Protein AF-A0A382AYY9-F1 (afdb_monomer_lite)

Organism: NCBI:txid408172

Radius of gyration: 15.06 Å; chains: 1; bounding box: 28×35×46 Å

Secondary structure (DSSP, 8-state):
--HHHHHHHHHHHHHH-SEEEEEEETTEEEEEESSHHHHHHHHHHHHHHHHHHH--SS-EEEEEEEEEEETTEEEEEEEEEETTS--SSSS----HHHHHHHHHHHHHHHT-

Structure (mmCIF, N/CA/C/O backbone):
data_AF-A0A382AYY9-F1
#
_entry.id   AF-A0A382AYY9-F1
#
loop_
_atom_site.group_PDB
_atom_site.id
_atom_site.type_symbol
_atom_site.label_atom_id
_atom_site.label_alt_id
_atom_site.label_comp_id
_atom_site.label_asym_id
_atom_site.label_entity_id
_atom_site.label_seq_id
_atom_site.pdbx_PDB_ins_code
_atom_site.Cartn_x
_atom_site.Cartn_y
_atom_site.Cartn_z
_atom_site.occupancy
_atom_site.B_iso_or_equiv
_atom_site.auth_seq_id
_atom_site.auth_comp_id
_atom_site.auth_asym_id
_atom_site.auth_atom_id
_atom_site.pdbx_PDB_model_num
ATOM 1 N N . MET A 1 1 ? 10.213 -9.980 -5.357 1.00 68.06 1 MET A N 1
ATOM 2 C CA . MET A 1 1 ? 10.413 -8.558 -5.716 1.00 68.06 1 MET A CA 1
ATOM 3 C C . MET A 1 1 ? 11.860 -8.160 -5.412 1.00 68.06 1 MET A C 1
ATOM 5 O O . MET A 1 1 ? 12.501 -8.834 -4.614 1.00 68.06 1 MET A O 1
ATOM 9 N N . GLN A 1 2 ? 12.434 -7.147 -6.075 1.00 77.69 2 GLN A N 1
ATOM 10 C CA . GLN A 1 2 ? 13.775 -6.659 -5.709 1.00 77.69 2 GLN A CA 1
ATOM 11 C C . GLN A 1 2 ? 13.696 -5.816 -4.425 1.00 77.69 2 GLN A C 1
ATOM 13 O O . GLN A 1 2 ? 12.820 -4.964 -4.317 1.00 77.69 2 GLN A O 1
ATOM 18 N N . LYS A 1 3 ? 14.653 -5.977 -3.497 1.00 80.00 3 LYS A N 1
ATOM 19 C CA . LYS A 1 3 ? 14.679 -5.257 -2.202 1.00 80.00 3 LYS A CA 1
ATOM 20 C C . LYS A 1 3 ? 14.599 -3.728 -2.319 1.00 80.00 3 LYS A C 1
ATOM 22 O O . LYS A 1 3 ? 14.123 -3.063 -1.405 1.00 80.00 3 LYS A O 1
ATOM 27 N N . GLN A 1 4 ? 15.094 -3.158 -3.419 1.00 84.12 4 GLN A N 1
ATOM 28 C CA . GLN A 1 4 ? 15.016 -1.715 -3.653 1.00 84.12 4 GLN A CA 1
ATOM 29 C C . GLN A 1 4 ? 13.579 -1.264 -3.956 1.00 84.12 4 GLN A C 1
ATOM 31 O O . GLN A 1 4 ? 13.144 -0.256 -3.414 1.00 84.12 4 GLN A O 1
ATOM 36 N N . ILE A 1 5 ? 12.826 -2.050 -4.730 1.00 85.12 5 ILE A N 1
ATOM 37 C CA . ILE A 1 5 ? 11.426 -1.764 -5.072 1.00 85.12 5 ILE A CA 1
ATOM 38 C C . ILE A 1 5 ? 10.556 -1.796 -3.810 1.00 85.12 5 ILE A C 1
ATOM 40 O O . ILE A 1 5 ? 9.768 -0.888 -3.580 1.00 85.12 5 ILE A O 1
ATOM 44 N N . GLU A 1 6 ? 10.755 -2.787 -2.934 1.00 87.75 6 GLU A N 1
ATOM 45 C CA . GLU A 1 6 ? 10.050 -2.872 -1.643 1.00 87.75 6 GLU A CA 1
ATOM 46 C C . GLU A 1 6 ? 10.300 -1.629 -0.777 1.00 87.75 6 GLU A C 1
ATOM 48 O O . GLU A 1 6 ? 9.379 -1.068 -0.180 1.00 87.75 6 GLU A O 1
ATOM 53 N N . LYS A 1 7 ? 11.551 -1.158 -0.741 1.00 89.31 7 LYS A N 1
ATOM 54 C CA . LYS A 1 7 ? 11.930 0.050 -0.006 1.00 89.31 7 LYS A CA 1
ATOM 55 C C . LYS A 1 7 ? 11.276 1.302 -0.590 1.00 89.31 7 LYS A C 1
ATOM 57 O O . LYS A 1 7 ? 10.793 2.138 0.171 1.00 89.31 7 LYS A O 1
ATOM 62 N N . ASP A 1 8 ? 11.247 1.429 -1.909 1.00 90.44 8 ASP A N 1
ATOM 63 C CA . ASP A 1 8 ? 10.643 2.573 -2.591 1.00 90.44 8 ASP A CA 1
ATOM 64 C C . ASP A 1 8 ? 9.118 2.591 -2.394 1.00 90.44 8 ASP A C 1
ATOM 66 O O . ASP A 1 8 ? 8.559 3.641 -2.073 1.00 90.44 8 ASP A O 1
ATOM 70 N N . ILE A 1 9 ? 8.458 1.425 -2.462 1.00 90.88 9 ILE A N 1
ATOM 71 C CA . ILE A 1 9 ? 7.037 1.265 -2.120 1.00 90.88 9 ILE A CA 1
ATOM 72 C C . ILE A 1 9 ? 6.787 1.706 -0.680 1.00 90.88 9 ILE A C 1
ATOM 74 O O . ILE A 1 9 ? 5.853 2.467 -0.434 1.00 90.88 9 ILE A O 1
ATOM 78 N N . LEU A 1 10 ? 7.609 1.281 0.285 1.00 92.31 10 LEU A N 1
ATOM 79 C CA . LEU A 1 10 ? 7.454 1.703 1.681 1.00 92.31 10 LEU A CA 1
ATOM 80 C C . LEU A 1 10 ? 7.614 3.218 1.844 1.00 92.31 10 LEU A C 1
ATOM 82 O O . LEU A 1 10 ? 6.816 3.836 2.550 1.00 92.31 10 LEU A O 1
ATOM 86 N N . ILE A 1 11 ? 8.610 3.829 1.199 1.00 92.75 11 ILE A N 1
ATOM 87 C CA . ILE A 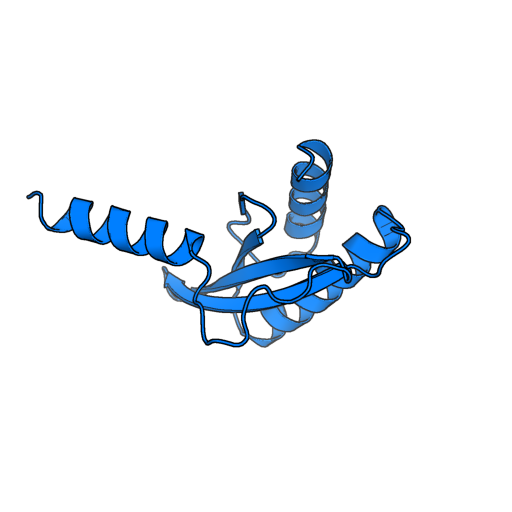1 11 ? 8.828 5.284 1.245 1.00 92.75 11 ILE A CA 1
ATOM 88 C C . ILE A 1 11 ? 7.619 6.021 0.662 1.00 92.75 11 ILE A C 1
ATOM 90 O O . ILE A 1 11 ? 7.070 6.910 1.317 1.00 92.75 11 ILE A O 1
ATOM 94 N N . PHE A 1 12 ? 7.169 5.615 -0.527 1.00 93.50 12 PHE A N 1
ATOM 95 C CA . PHE A 1 12 ? 5.972 6.150 -1.166 1.00 93.50 12 PHE A CA 1
ATOM 96 C C . PHE A 1 12 ? 4.765 6.035 -0.231 1.00 93.50 12 PHE A C 1
ATOM 98 O O . PHE A 1 12 ? 4.114 7.033 0.076 1.00 93.50 12 PHE A O 1
ATOM 105 N N . SER A 1 13 ? 4.522 4.841 0.303 1.00 93.00 13 SER A N 1
ATOM 106 C CA . SER A 1 13 ? 3.352 4.543 1.126 1.00 93.00 13 SER A CA 1
ATOM 107 C C . SER A 1 13 ? 3.298 5.388 2.391 1.00 93.00 13 SER A C 1
ATOM 109 O O . SER A 1 13 ? 2.273 6.010 2.675 1.00 93.00 13 SER A O 1
ATOM 111 N N . ASN A 1 14 ? 4.428 5.510 3.092 1.00 91.62 14 ASN A N 1
ATOM 112 C CA . ASN A 1 14 ? 4.542 6.363 4.273 1.00 91.62 14 ASN A CA 1
ATOM 113 C C . ASN A 1 14 ? 4.367 7.857 3.948 1.00 91.62 14 ASN A C 1
ATOM 115 O O . ASN A 1 14 ? 3.883 8.605 4.794 1.00 91.62 14 ASN A O 1
ATOM 119 N N . SER A 1 15 ? 4.707 8.299 2.731 1.00 91.75 15 SER A N 1
ATOM 120 C CA . SER A 1 15 ? 4.529 9.697 2.310 1.00 91.75 15 SER A CA 1
ATOM 121 C C . SER A 1 15 ? 3.082 10.068 1.969 1.00 91.75 15 SER A C 1
ATOM 123 O O . SER A 1 15 ? 2.738 11.248 1.990 1.00 91.75 15 SER A O 1
ATOM 125 N N . THR A 1 16 ? 2.217 9.083 1.697 1.00 89.62 16 THR A N 1
ATOM 126 C CA . THR A 1 16 ? 0.812 9.340 1.340 1.00 89.62 16 THR A CA 1
ATOM 127 C C . THR A 1 16 ? -0.013 9.910 2.497 1.00 89.62 16 THR A C 1
ATOM 129 O O . THR A 1 16 ? -0.937 10.683 2.266 1.00 89.62 16 THR A O 1
ATOM 132 N N . GLY A 1 17 ? 0.289 9.527 3.742 1.00 88.06 17 GLY A N 1
ATOM 133 C CA . GLY A 1 17 ? -0.448 9.956 4.937 1.00 88.06 17 GLY A CA 1
ATOM 134 C C . GLY A 1 17 ? -1.855 9.356 5.114 1.00 88.06 17 GLY A C 1
ATOM 135 O O . GLY A 1 17 ? -2.522 9.683 6.097 1.00 88.06 17 GLY A O 1
ATOM 136 N N . TYR A 1 18 ? -2.310 8.477 4.212 1.00 86.69 18 TYR A N 1
ATOM 137 C CA . TYR A 1 18 ? -3.662 7.891 4.251 1.00 86.69 18 TYR A CA 1
ATOM 138 C C . TYR A 1 18 ? -3.751 6.574 5.040 1.00 86.69 18 TYR A C 1
ATOM 140 O O . TYR A 1 18 ? -4.817 6.247 5.566 1.00 86.69 18 TYR A O 1
ATOM 148 N N . GLY A 1 19 ? -2.642 5.837 5.159 1.00 88.12 19 GLY A N 1
ATOM 149 C CA . GLY A 1 19 ? -2.557 4.584 5.914 1.00 88.12 19 GLY A CA 1
ATOM 150 C C . GLY A 1 19 ? -1.534 4.636 7.050 1.00 88.12 19 GLY A C 1
ATOM 151 O O . GLY A 1 19 ? -0.734 5.568 7.150 1.00 88.12 19 GLY A O 1
ATOM 152 N N . THR A 1 20 ? -1.560 3.633 7.924 1.00 90.81 20 THR A N 1
ATOM 153 C CA . THR A 1 20 ? -0.529 3.407 8.950 1.00 90.81 20 THR A CA 1
ATOM 154 C C . THR A 1 20 ? -0.064 1.958 8.939 1.00 90.81 20 THR A C 1
ATOM 156 O O . THR A 1 20 ? -0.747 1.095 8.393 1.00 90.81 20 THR A O 1
ATOM 159 N N . ASP A 1 21 ? 1.066 1.690 9.597 1.00 89.94 21 ASP A N 1
ATOM 160 C CA . ASP A 1 21 ? 1.585 0.331 9.806 1.00 89.94 21 ASP A CA 1
ATOM 161 C C . ASP A 1 21 ? 1.912 -0.396 8.489 1.00 89.94 21 ASP A C 1
ATOM 163 O O . ASP A 1 21 ? 1.659 -1.588 8.348 1.00 89.94 21 ASP A O 1
ATOM 167 N N . PHE A 1 22 ? 2.462 0.344 7.518 1.00 92.12 22 PHE A N 1
ATOM 168 C CA . PHE A 1 22 ? 2.842 -0.202 6.219 1.00 92.12 22 PHE A CA 1
ATOM 169 C C . PHE A 1 22 ? 3.943 -1.257 6.351 1.00 92.12 22 PHE A C 1
ATOM 171 O O . PHE A 1 22 ? 5.027 -0.973 6.869 1.00 92.12 22 PHE A O 1
ATOM 178 N N . SER A 1 23 ? 3.696 -2.434 5.790 1.00 91.56 23 SER A N 1
ATOM 179 C CA . SER A 1 23 ? 4.709 -3.453 5.529 1.00 91.56 23 SER A CA 1
ATOM 180 C C . SER A 1 23 ? 4.600 -3.942 4.089 1.00 91.56 23 SER A C 1
ATOM 182 O O . SER A 1 23 ? 3.530 -3.897 3.488 1.00 91.56 23 SER A O 1
ATOM 184 N N . VAL A 1 24 ? 5.719 -4.384 3.521 1.00 89.19 24 VAL A N 1
ATOM 185 C CA . VAL A 1 24 ? 5.757 -5.021 2.202 1.00 89.19 24 VAL A CA 1
ATOM 186 C C . VAL A 1 24 ? 6.325 -6.409 2.398 1.00 89.19 24 VAL A C 1
ATOM 188 O O . VAL A 1 24 ? 7.383 -6.549 3.009 1.00 89.19 24 VAL A O 1
ATOM 191 N N . ASP A 1 25 ? 5.616 -7.410 1.899 1.00 85.25 25 ASP A N 1
ATOM 192 C CA . ASP A 1 25 ? 6.044 -8.799 1.952 1.00 85.25 25 ASP A CA 1
ATOM 193 C C . ASP A 1 25 ? 5.607 -9.524 0.680 1.00 85.25 25 ASP A C 1
ATOM 195 O O . ASP A 1 25 ? 4.475 -9.367 0.225 1.00 85.25 25 ASP A O 1
ATOM 199 N N . HIS A 1 26 ? 6.539 -10.250 0.064 1.00 79.69 26 HIS A N 1
ATOM 200 C CA . HIS A 1 26 ? 6.323 -11.053 -1.146 1.00 79.69 26 HIS A CA 1
ATOM 201 C C . HIS A 1 26 ? 5.569 -10.368 -2.313 1.00 79.69 26 HIS A C 1
ATOM 203 O O . HIS A 1 26 ? 5.000 -11.037 -3.166 1.00 79.69 26 HIS A O 1
ATOM 209 N N . GLY A 1 27 ? 5.642 -9.037 -2.432 1.00 82.31 27 GLY A N 1
ATOM 210 C CA . GLY A 1 27 ? 4.961 -8.272 -3.491 1.00 82.31 27 GLY A CA 1
ATOM 211 C C . GLY A 1 27 ? 3.560 -7.775 -3.129 1.00 82.31 27 GLY A C 1
ATOM 212 O O . GLY A 1 27 ? 2.910 -7.131 -3.946 1.00 82.31 27 GLY A O 1
ATOM 213 N N . SER A 1 28 ? 3.136 -7.994 -1.889 1.00 89.25 28 SER A N 1
ATOM 214 C CA . SER A 1 28 ? 1.943 -7.396 -1.304 1.00 89.25 28 SER A CA 1
ATOM 215 C C . SER A 1 28 ? 2.309 -6.308 -0.298 1.00 89.25 28 SER A C 1
ATOM 217 O O . SER A 1 28 ? 3.273 -6.436 0.459 1.00 89.25 28 SER A O 1
ATOM 219 N N . VAL A 1 29 ? 1.523 -5.233 -0.263 1.00 92.81 29 VAL A N 1
ATOM 220 C CA . VAL A 1 29 ? 1.594 -4.211 0.789 1.00 92.81 29 VAL A CA 1
ATOM 221 C C . VAL A 1 29 ? 0.480 -4.446 1.793 1.00 92.81 29 VAL A C 1
ATOM 223 O O . VAL A 1 29 ? -0.673 -4.587 1.403 1.00 92.81 29 VAL A O 1
ATOM 226 N N . TYR A 1 30 ? 0.793 -4.425 3.080 1.00 92.44 30 TYR A N 1
ATOM 227 C CA . TYR A 1 30 ? -0.188 -4.512 4.156 1.00 92.44 30 TYR A CA 1
ATOM 228 C C . TYR A 1 30 ? -0.241 -3.186 4.893 1.00 92.44 30 TYR A C 1
ATOM 230 O O . TYR A 1 30 ? 0.802 -2.613 5.209 1.00 92.44 30 TYR A O 1
ATOM 238 N N . ALA A 1 31 ? -1.446 -2.681 5.147 1.00 93.00 31 ALA A N 1
ATOM 239 C CA . ALA A 1 31 ? -1.612 -1.416 5.850 1.00 93.00 31 ALA A CA 1
ATOM 240 C C . ALA A 1 31 ? -2.998 -1.236 6.465 1.00 93.00 31 ALA A C 1
ATOM 242 O O . ALA A 1 31 ? -3.997 -1.818 6.034 1.00 93.00 31 ALA A O 1
ATOM 243 N N . ASN A 1 32 ? -3.043 -0.356 7.461 1.00 92.75 32 ASN A N 1
ATOM 244 C CA . ASN A 1 32 ? -4.244 0.005 8.191 1.00 92.75 32 ASN A CA 1
ATOM 245 C C . ASN A 1 32 ? -4.828 1.308 7.651 1.00 92.75 32 ASN A C 1
ATOM 247 O O . ASN A 1 32 ? -4.131 2.321 7.592 1.00 92.75 32 ASN A O 1
ATOM 251 N N . PHE A 1 33 ? -6.129 1.317 7.364 1.00 90.81 33 PHE A N 1
ATOM 252 C CA . PHE A 1 33 ? -6.842 2.507 6.897 1.00 90.81 33 PHE A CA 1
ATOM 253 C C . PHE A 1 33 ? -8.010 2.862 7.818 1.00 90.81 33 PHE A C 1
ATOM 255 O O . PHE A 1 33 ? -8.600 2.006 8.484 1.00 90.81 33 PHE A O 1
ATOM 262 N N . LYS A 1 34 ? -8.344 4.158 7.871 1.00 88.38 34 LYS A N 1
ATOM 263 C CA . LYS A 1 34 ? -9.482 4.661 8.659 1.00 88.38 34 LYS A CA 1
ATOM 264 C C . LYS A 1 34 ? -10.824 4.299 8.027 1.00 88.38 34 LYS A C 1
ATOM 266 O O . LYS A 1 34 ? -11.804 4.130 8.745 1.00 88.38 34 LYS A O 1
ATOM 271 N N . ASN A 1 35 ? -10.875 4.237 6.700 1.00 88.88 35 ASN A N 1
ATOM 272 C CA . ASN A 1 35 ? -12.071 3.931 5.928 1.00 88.88 35 ASN A CA 1
ATOM 273 C C . ASN A 1 35 ? -11.685 3.269 4.590 1.00 88.88 35 ASN A C 1
ATOM 275 O O . ASN A 1 35 ? -10.531 3.313 4.164 1.00 88.88 35 ASN A O 1
ATOM 279 N N . ALA A 1 36 ? -12.665 2.655 3.925 1.00 89.25 36 ALA A N 1
ATOM 280 C CA . ALA A 1 36 ? -12.457 1.963 2.652 1.00 89.25 36 ALA A CA 1
ATOM 281 C C . ALA A 1 36 ? -12.123 2.909 1.482 1.00 89.25 36 ALA A C 1
ATOM 283 O O . ALA A 1 36 ? -11.535 2.478 0.493 1.00 89.25 36 ALA A O 1
ATOM 284 N N . GLN A 1 37 ? -12.486 4.191 1.580 1.00 92.25 37 GLN A N 1
ATOM 285 C CA . GLN A 1 37 ? -12.237 5.172 0.525 1.00 92.25 37 GLN A CA 1
ATOM 286 C C . GLN A 1 37 ? -10.752 5.547 0.450 1.00 92.25 37 GLN A C 1
ATOM 288 O O . GLN A 1 37 ? -10.192 5.577 -0.643 1.00 92.25 37 GLN A O 1
ATOM 293 N N . ASP A 1 38 ? -10.104 5.724 1.602 1.00 9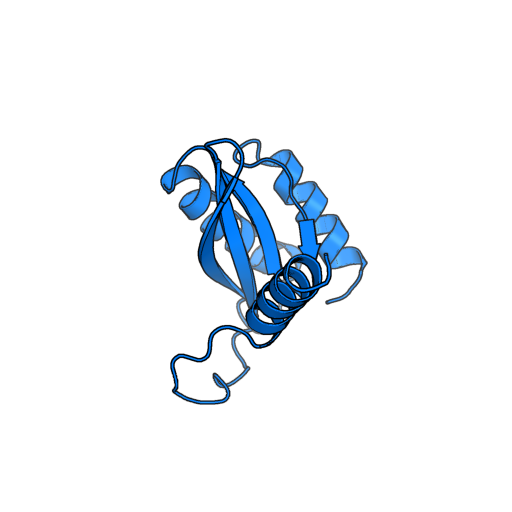2.19 38 ASP A N 1
ATOM 294 C CA . ASP A 1 38 ? -8.659 5.945 1.707 1.00 92.19 38 ASP A CA 1
ATOM 295 C C . ASP A 1 38 ? -7.880 4.735 1.166 1.00 92.19 38 ASP A C 1
ATOM 297 O O . ASP A 1 38 ? -6.905 4.894 0.431 1.00 92.19 38 ASP A O 1
ATOM 301 N N . ALA A 1 39 ? -8.350 3.518 1.462 1.00 91.69 39 ALA A N 1
ATOM 302 C CA . ALA A 1 39 ? -7.755 2.284 0.954 1.00 91.69 39 ALA A CA 1
ATOM 303 C C . ALA A 1 39 ? -7.895 2.166 -0.579 1.00 91.69 39 ALA A C 1
ATOM 305 O O . ALA A 1 39 ? -6.927 1.859 -1.274 1.00 91.69 39 ALA A O 1
ATOM 306 N N . ALA A 1 40 ? -9.071 2.473 -1.138 1.00 92.69 40 ALA A N 1
ATOM 307 C CA . ALA A 1 40 ? -9.295 2.466 -2.587 1.00 92.69 40 ALA A CA 1
ATOM 308 C C . ALA A 1 40 ? -8.473 3.541 -3.323 1.00 92.69 40 ALA A C 1
ATOM 310 O O . ALA A 1 40 ? -7.948 3.296 -4.416 1.00 92.69 40 ALA A O 1
ATOM 311 N N . TRP A 1 41 ? -8.328 4.722 -2.716 1.00 94.25 41 TRP A N 1
ATOM 312 C CA . TRP A 1 41 ? -7.447 5.766 -3.231 1.00 94.25 41 TRP A CA 1
ATOM 313 C C . TRP A 1 41 ? -5.993 5.292 -3.238 1.00 94.25 41 TRP A C 1
ATOM 315 O O . TRP A 1 41 ? -5.329 5.372 -4.272 1.00 94.25 41 TRP A O 1
ATOM 325 N N . TYR A 1 42 ? -5.524 4.722 -2.125 1.00 95.06 42 TYR A N 1
ATOM 326 C CA . TYR A 1 42 ? -4.157 4.225 -2.003 1.00 95.06 42 TYR A CA 1
ATOM 327 C C . TYR A 1 42 ? -3.853 3.122 -3.023 1.00 95.06 42 TYR A C 1
ATOM 329 O O . TYR A 1 42 ? -2.805 3.172 -3.659 1.00 95.06 42 TYR A O 1
ATOM 337 N N . ARG A 1 43 ? -4.793 2.197 -3.273 1.00 94.62 43 ARG A N 1
ATOM 338 C CA . ARG A 1 43 ? -4.673 1.192 -4.346 1.00 94.62 43 ARG A CA 1
ATOM 339 C C . ARG A 1 43 ? -4.357 1.838 -5.697 1.00 94.62 43 ARG A C 1
ATOM 341 O O . ARG A 1 43 ? -3.448 1.409 -6.399 1.00 94.62 43 ARG A O 1
ATOM 348 N N . SER A 1 44 ? -5.119 2.870 -6.056 1.00 93.06 44 SER A N 1
ATOM 349 C CA . SER A 1 44 ? -4.975 3.573 -7.336 1.00 93.06 44 SER A CA 1
ATOM 350 C C . SER A 1 44 ? -3.658 4.351 -7.404 1.00 93.06 44 SER A C 1
ATOM 352 O O . SER A 1 44 ? -2.994 4.367 -8.438 1.00 93.06 44 SER A O 1
ATOM 354 N N . ALA A 1 45 ? -3.254 4.963 -6.289 1.00 93.06 45 ALA A N 1
ATOM 355 C CA . ALA A 1 45 ? -2.001 5.696 -6.183 1.00 93.06 45 ALA A CA 1
ATOM 356 C C . ALA A 1 45 ? -0.778 4.766 -6.273 1.00 93.06 45 ALA A C 1
ATOM 358 O O . ALA A 1 45 ? 0.186 5.098 -6.957 1.00 93.06 45 ALA A O 1
ATOM 359 N N . LEU A 1 46 ? -0.833 3.593 -5.633 1.00 92.38 46 LEU A N 1
ATOM 360 C CA . LEU A 1 46 ? 0.211 2.572 -5.703 1.00 92.38 46 LEU A CA 1
ATOM 361 C C . LEU A 1 46 ? 0.342 2.013 -7.122 1.00 92.38 46 LEU A C 1
ATOM 363 O O . LEU A 1 46 ? 1.449 1.899 -7.635 1.00 92.38 46 LEU A O 1
ATOM 367 N N . GLU A 1 47 ? -0.779 1.731 -7.786 1.00 91.75 47 GLU A N 1
ATOM 368 C CA . GLU A 1 47 ? -0.783 1.295 -9.185 1.00 91.75 47 GLU A CA 1
ATOM 369 C C . GLU A 1 47 ? -0.134 2.341 -10.101 1.00 91.75 47 GLU A C 1
ATOM 371 O O . GLU A 1 47 ? 0.735 2.008 -10.907 1.00 91.75 47 GLU A O 1
ATOM 376 N N . TYR A 1 48 ? -0.497 3.616 -9.942 1.00 90.44 48 TYR A N 1
ATOM 377 C CA . TYR A 1 48 ? 0.116 4.708 -10.696 1.00 90.44 48 TYR A CA 1
ATOM 378 C C . TYR A 1 48 ? 1.622 4.816 -10.425 1.00 90.44 48 TYR A C 1
ATOM 380 O O . TYR A 1 48 ? 2.410 4.882 -11.367 1.00 90.44 48 TYR A O 1
ATOM 388 N N . PHE A 1 49 ? 2.024 4.784 -9.151 1.00 90.38 49 PHE A N 1
ATOM 389 C CA . PHE A 1 49 ? 3.426 4.834 -8.742 1.00 90.38 49 PHE A CA 1
ATOM 390 C C . PHE A 1 49 ? 4.244 3.713 -9.388 1.00 90.38 49 PHE A C 1
ATOM 392 O O . PHE A 1 49 ? 5.289 3.984 -9.973 1.00 90.38 49 PHE A O 1
ATOM 399 N N . MET A 1 50 ? 3.7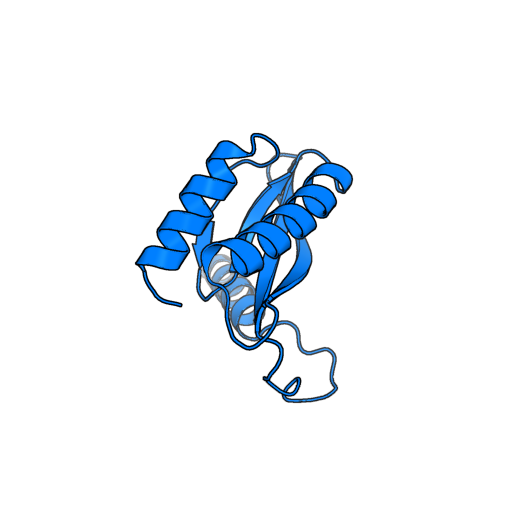50 2.473 -9.345 1.00 87.44 50 MET A N 1
ATOM 400 C CA . MET A 1 50 ? 4.455 1.328 -9.923 1.00 87.44 50 MET A CA 1
ATOM 401 C C . MET A 1 50 ? 4.636 1.469 -11.439 1.00 87.44 50 MET A C 1
ATOM 403 O O . MET A 1 50 ? 5.724 1.217 -11.957 1.00 87.44 50 MET A O 1
ATOM 407 N N . ASN A 1 51 ? 3.598 1.919 -12.148 1.00 86.00 51 ASN A N 1
ATOM 408 C CA . ASN A 1 51 ? 3.655 2.099 -13.599 1.00 86.00 51 ASN A CA 1
ATOM 409 C C . ASN A 1 51 ? 4.549 3.277 -14.025 1.00 86.00 51 ASN A C 1
ATOM 411 O O . ASN A 1 51 ? 5.239 3.177 -15.039 1.00 86.00 51 ASN A O 1
ATOM 415 N N . ASP A 1 52 ? 4.570 4.377 -13.269 1.00 85.44 52 ASP A N 1
ATOM 416 C CA . ASP A 1 52 ? 5.397 5.547 -13.593 1.00 85.44 52 ASP A CA 1
ATOM 417 C C . ASP A 1 52 ? 6.872 5.357 -13.209 1.00 85.44 52 ASP A C 1
ATOM 419 O O . ASP A 1 52 ? 7.765 5.713 -13.981 1.00 85.44 52 ASP A O 1
ATOM 423 N N . ALA A 1 53 ? 7.138 4.763 -12.042 1.00 80.62 53 ALA A N 1
ATOM 424 C CA . ALA A 1 53 ? 8.492 4.602 -11.517 1.00 80.62 53 ALA A CA 1
ATOM 425 C C . ALA A 1 53 ? 9.271 3.475 -12.209 1.00 80.62 53 ALA A C 1
ATOM 427 O O . ALA A 1 53 ? 10.474 3.617 -12.432 1.00 80.62 53 ALA A O 1
ATOM 428 N N . TYR A 1 54 ? 8.602 2.373 -12.565 1.00 77.38 54 TYR A N 1
ATOM 429 C CA . TYR A 1 54 ? 9.278 1.170 -13.063 1.00 77.38 54 TYR A CA 1
ATOM 430 C C . TYR A 1 54 ? 8.991 0.832 -14.523 1.00 77.38 54 TYR A C 1
ATOM 432 O O . TYR A 1 54 ? 9.567 -0.142 -14.997 1.00 77.38 54 TYR A O 1
ATOM 440 N N . LYS A 1 55 ? 8.163 1.634 -15.223 1.00 65.75 55 LYS A N 1
ATOM 441 C CA . LYS A 1 55 ? 7.901 1.621 -16.684 1.00 65.75 55 LYS A CA 1
ATOM 442 C C . LYS A 1 55 ? 8.201 0.277 -17.351 1.00 65.75 55 LYS A C 1
ATOM 444 O O . LYS A 1 55 ? 9.036 0.192 -18.250 1.00 65.75 55 LYS A O 1
ATOM 449 N N . SER A 1 56 ? 7.546 -0.767 -16.855 1.00 63.56 56 SER A N 1
ATOM 450 C CA . SER A 1 56 ? 7.668 -2.107 -17.412 1.00 63.56 56 SER A CA 1
ATOM 451 C C . SER A 1 56 ? 6.945 -2.143 -18.757 1.00 63.56 56 SER A C 1
ATOM 453 O O . SER A 1 56 ? 5.988 -1.395 -18.977 1.00 63.56 56 SER A O 1
ATOM 455 N N . ASP A 1 57 ? 7.379 -3.030 -19.653 1.00 65.19 57 ASP A N 1
ATOM 456 C CA . ASP A 1 57 ? 6.692 -3.290 -20.926 1.00 65.19 57 ASP A CA 1
ATOM 457 C C . ASP A 1 57 ? 5.235 -3.743 -20.708 1.00 65.19 57 ASP A C 1
ATOM 459 O O . ASP A 1 57 ? 4.407 -3.687 -21.620 1.00 65.19 57 ASP A O 1
ATOM 463 N N . LEU A 1 58 ? 4.912 -4.181 -19.486 1.00 66.00 58 LEU A N 1
ATOM 464 C CA . LEU A 1 58 ? 3.589 -4.610 -19.065 1.00 66.00 58 LEU A CA 1
ATOM 465 C C . LEU A 1 58 ? 3.069 -3.746 -17.914 1.00 66.00 58 LEU A C 1
ATOM 467 O O . LEU A 1 58 ? 3.796 -3.503 -16.948 1.00 66.00 58 LEU A O 1
ATOM 471 N N . PRO A 1 59 ? 1.793 -3.328 -17.958 1.00 76.31 59 PRO A N 1
ATOM 472 C CA . PRO A 1 59 ? 1.228 -2.525 -16.890 1.00 76.31 59 PRO A CA 1
ATOM 473 C C . PRO A 1 59 ? 1.136 -3.332 -15.591 1.00 76.31 59 PRO A C 1
ATOM 475 O O . PRO A 1 59 ? 0.685 -4.478 -15.572 1.00 76.31 59 PRO A O 1
ATOM 478 N N . THR A 1 60 ? 1.534 -2.717 -14.484 1.00 84.00 60 THR A N 1
ATOM 479 C CA . THR A 1 60 ? 1.309 -3.263 -13.143 1.00 84.00 60 THR A CA 1
ATOM 480 C C . THR A 1 60 ? -0.132 -2.989 -12.721 1.00 84.00 60 THR A C 1
ATOM 482 O O . THR A 1 60 ? -0.643 -1.891 -12.946 1.00 84.00 60 THR A O 1
ATOM 485 N N . ARG A 1 61 ? -0.795 -3.963 -12.094 1.00 86.81 61 ARG A N 1
ATOM 486 C CA . ARG A 1 61 ? -2.099 -3.796 -11.440 1.00 86.81 61 ARG A CA 1
ATOM 487 C C . ARG A 1 61 ? -1.987 -4.063 -9.952 1.00 86.81 61 ARG A C 1
ATOM 489 O O . ARG A 1 61 ? -1.143 -4.841 -9.521 1.00 86.81 61 ARG A O 1
ATOM 496 N N . VAL A 1 62 ? -2.871 -3.432 -9.185 1.00 88.62 62 VAL A N 1
ATOM 497 C CA . VAL A 1 62 ? -2.946 -3.638 -7.738 1.00 88.62 62 VAL A CA 1
ATOM 498 C C . VAL A 1 62 ? -4.329 -4.157 -7.358 1.00 88.62 62 VAL A C 1
ATOM 500 O O . VAL A 1 62 ? -5.334 -3.456 -7.513 1.00 88.62 62 VAL A O 1
ATOM 503 N N . ASN A 1 63 ? -4.384 -5.382 -6.841 1.00 89.44 63 ASN A N 1
ATOM 504 C CA . ASN A 1 63 ? -5.588 -5.945 -6.235 1.00 89.44 63 ASN A CA 1
ATOM 505 C C . ASN A 1 63 ? -5.687 -5.494 -4.777 1.00 89.44 63 ASN A C 1
ATOM 507 O O . ASN A 1 63 ? -4.672 -5.287 -4.122 1.00 89.44 63 ASN A O 1
ATOM 511 N N . ILE A 1 64 ? -6.905 -5.326 -4.262 1.00 91.94 64 ILE A N 1
ATOM 512 C CA . ILE A 1 64 ? -7.147 -4.910 -2.877 1.00 91.94 64 ILE A CA 1
ATOM 513 C C . ILE A 1 64 ? -8.003 -5.954 -2.168 1.00 91.94 64 ILE A C 1
ATOM 515 O O . ILE A 1 64 ? -9.083 -6.302 -2.644 1.00 91.94 64 ILE A O 1
ATOM 519 N N . TYR A 1 65 ? -7.546 -6.398 -1.002 1.00 90.00 65 TYR A N 1
ATOM 520 C CA . TYR A 1 65 ? -8.257 -7.341 -0.149 1.00 90.00 65 TYR A CA 1
ATOM 521 C C . TYR A 1 65 ? -8.414 -6.744 1.243 1.00 90.00 65 TYR A C 1
ATOM 523 O O . TYR A 1 65 ? -7.435 -6.351 1.875 1.00 90.00 65 TYR A O 1
ATOM 531 N N . LYS A 1 66 ? -9.650 -6.674 1.740 1.00 90.06 66 LYS A N 1
ATOM 532 C CA . LYS A 1 66 ? -9.896 -6.375 3.153 1.00 90.06 66 LYS A CA 1
ATOM 533 C C . LYS A 1 66 ? -9.657 -7.656 3.948 1.00 90.06 66 LYS A C 1
ATOM 535 O O . LYS A 1 66 ? -10.322 -8.652 3.684 1.00 90.06 66 LYS A O 1
ATOM 540 N N . LEU A 1 67 ? -8.723 -7.623 4.893 1.00 86.56 67 LEU A N 1
ATOM 541 C CA . LEU A 1 67 ? -8.335 -8.792 5.679 1.00 86.56 67 LEU A CA 1
ATOM 542 C C . LEU A 1 67 ? -9.172 -8.884 6.963 1.00 86.56 67 LEU A C 1
ATOM 544 O O . LEU A 1 67 ? -10.270 -9.433 6.966 1.00 86.56 67 LEU A O 1
ATOM 548 N N . TRP A 1 68 ? -8.684 -8.304 8.059 1.00 82.19 68 TRP A N 1
ATOM 549 C CA . TRP A 1 68 ? -9.355 -8.279 9.360 1.00 82.19 68 TRP A CA 1
ATOM 550 C C . TRP A 1 68 ? -9.389 -6.857 9.930 1.00 82.19 68 TRP A C 1
ATOM 552 O O . TRP A 1 68 ? -8.856 -5.915 9.344 1.00 82.19 68 TRP A O 1
ATOM 562 N N . GLN A 1 69 ? -10.025 -6.682 11.087 1.00 78.00 69 GLN A N 1
ATOM 563 C CA . GLN A 1 69 ? -10.032 -5.411 11.808 1.00 78.00 69 GLN A CA 1
ATOM 564 C C . GLN A 1 69 ? -9.096 -5.501 13.020 1.00 78.00 69 GLN A C 1
ATOM 566 O O . GLN A 1 69 ? -9.266 -6.369 13.874 1.00 78.00 69 GLN A O 1
ATOM 571 N N . ALA A 1 70 ? -8.113 -4.607 13.116 1.00 71.12 70 ALA A N 1
ATOM 572 C CA . ALA A 1 70 ? -7.178 -4.527 14.239 1.00 71.12 70 ALA A CA 1
ATOM 573 C C . ALA A 1 70 ? -7.254 -3.138 14.880 1.00 71.12 70 ALA A C 1
ATOM 575 O O . ALA A 1 70 ? -7.160 -2.123 14.196 1.00 71.12 70 ALA A O 1
ATOM 576 N N . ASN A 1 71 ? -7.438 -3.062 16.204 1.00 69.00 71 ASN A N 1
ATOM 577 C CA . ASN A 1 71 ? -7.493 -1.789 16.944 1.00 69.00 71 ASN A CA 1
ATOM 578 C C . ASN A 1 71 ? -8.469 -0.751 16.343 1.00 69.00 71 ASN A C 1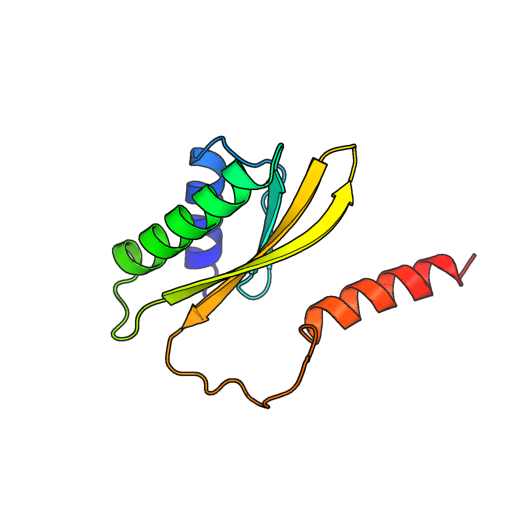
ATOM 580 O O . ASN A 1 71 ? -8.153 0.435 16.258 1.00 69.00 71 ASN A O 1
ATOM 584 N N . LYS A 1 72 ? -9.664 -1.200 15.925 1.00 74.06 72 LYS A N 1
ATOM 585 C CA . LYS A 1 72 ? -10.703 -0.401 15.236 1.00 74.06 72 LYS A CA 1
ATOM 586 C C . LYS A 1 72 ? -10.312 0.139 13.850 1.00 74.06 72 LYS A C 1
ATOM 588 O O . LYS A 1 72 ? -11.079 0.912 13.284 1.00 74.06 72 LYS A O 1
ATOM 593 N N . LYS A 1 73 ? -9.172 -0.267 13.291 1.00 75.81 73 LYS A N 1
ATOM 594 C CA . LYS A 1 73 ? -8.767 0.037 11.915 1.00 75.81 73 LYS A CA 1
ATOM 595 C C . LYS A 1 73 ? -8.970 -1.190 11.036 1.00 75.81 73 LYS A C 1
ATOM 597 O O . LYS A 1 73 ? -8.756 -2.315 11.487 1.00 75.81 73 LYS A O 1
ATOM 602 N N . ASP A 1 74 ? -9.385 -0.963 9.799 1.00 86.75 74 ASP A N 1
ATOM 603 C CA . ASP A 1 74 ? -9.470 -2.024 8.803 1.00 86.75 74 ASP A CA 1
ATOM 604 C C . ASP A 1 74 ? -8.071 -2.274 8.228 1.00 86.75 74 ASP A C 1
ATOM 606 O O . ASP A 1 74 ? -7.400 -1.330 7.799 1.00 86.75 74 ASP A O 1
ATOM 610 N N . VAL A 1 75 ? -7.645 -3.536 8.234 1.00 88.88 75 VAL A N 1
ATOM 611 C CA . VAL A 1 75 ? -6.388 -3.981 7.629 1.00 88.88 75 VAL A CA 1
ATOM 612 C C . VAL A 1 75 ? -6.665 -4.405 6.191 1.00 88.88 75 VAL A C 1
ATOM 614 O O . VAL A 1 75 ? -7.595 -5.174 5.931 1.00 88.88 75 VAL A O 1
ATOM 617 N N . TYR A 1 76 ? -5.851 -3.916 5.261 1.00 92.25 76 TYR A N 1
ATOM 618 C CA . TYR A 1 76 ? -5.936 -4.246 3.843 1.00 92.25 76 TYR A CA 1
ATOM 619 C C . TYR A 1 76 ? -4.611 -4.817 3.340 1.00 92.25 76 TYR A C 1
ATOM 621 O O . TYR A 1 76 ? -3.546 -4.386 3.786 1.00 92.25 76 TYR A O 1
ATOM 629 N N . ALA A 1 77 ? -4.699 -5.745 2.389 1.00 92.38 77 ALA A N 1
ATOM 630 C CA . ALA A 1 77 ? -3.594 -6.176 1.543 1.00 92.38 77 ALA A CA 1
ATOM 631 C C . ALA A 1 77 ? -3.755 -5.599 0.132 1.00 92.38 77 ALA A C 1
ATOM 633 O O . ALA A 1 77 ? -4.857 -5.590 -0.422 1.00 92.38 77 ALA A O 1
ATOM 634 N N . PHE A 1 78 ? -2.646 -5.137 -0.437 1.00 93.19 78 PHE A N 1
ATOM 635 C CA . PHE A 1 78 ? -2.536 -4.596 -1.784 1.00 93.19 78 PHE A CA 1
ATOM 636 C C . PHE A 1 78 ? -1.545 -5.443 -2.565 1.00 93.19 78 PHE A C 1
ATOM 638 O O . PHE A 1 78 ? -0.338 -5.284 -2.406 1.00 93.19 78 PHE A O 1
ATOM 645 N N . ASP A 1 79 ? -2.063 -6.353 -3.373 1.00 90.94 79 ASP A N 1
ATOM 646 C CA . ASP A 1 79 ? -1.265 -7.323 -4.115 1.00 90.94 79 ASP A CA 1
ATOM 647 C C . ASP A 1 79 ? -0.875 -6.757 -5.485 1.00 90.94 79 ASP A C 1
ATOM 649 O O . ASP A 1 79 ? -1.743 -6.334 -6.255 1.00 90.94 79 ASP A O 1
ATOM 653 N N . ILE A 1 80 ? 0.429 -6.692 -5.758 1.00 89.06 80 ILE A N 1
ATOM 654 C CA . ILE A 1 80 ? 1.008 -6.042 -6.936 1.00 89.06 80 ILE A CA 1
ATOM 655 C C . ILE A 1 80 ? 1.330 -7.109 -7.989 1.00 89.06 80 ILE A C 1
ATOM 657 O O . ILE A 1 80 ? 2.262 -7.893 -7.825 1.00 89.06 80 ILE A O 1
ATOM 661 N N . VAL A 1 81 ? 0.599 -7.097 -9.107 1.00 84.50 81 VAL A N 1
ATOM 662 C CA . VAL A 1 81 ? 0.700 -8.106 -10.176 1.00 84.50 81 VAL A CA 1
ATOM 663 C C . VAL A 1 81 ? 1.069 -7.485 -11.529 1.00 84.50 81 VAL A C 1
ATOM 665 O O . VAL A 1 81 ? 0.534 -6.447 -11.921 1.00 84.50 81 VAL A O 1
ATOM 668 N N . GLU A 1 82 ? 1.973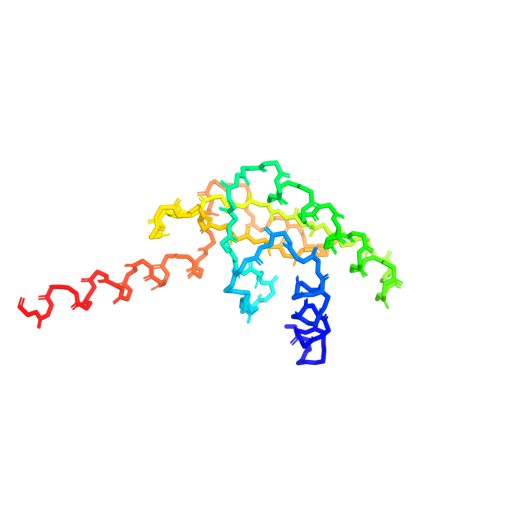 -8.123 -12.277 1.00 74.31 82 GLU A N 1
ATOM 669 C CA . GLU A 1 82 ? 2.325 -7.742 -13.656 1.00 74.31 82 GLU A CA 1
ATOM 670 C C . GLU A 1 82 ? 1.376 -8.408 -14.670 1.00 74.31 82 GLU A C 1
ATOM 672 O O . GLU A 1 82 ? 0.970 -9.557 -14.495 1.00 74.31 82 GLU A O 1
ATOM 677 N N . TYR A 1 83 ? 1.035 -7.720 -15.767 1.00 56.22 83 TYR A N 1
ATOM 678 C CA . TYR A 1 83 ? -0.006 -8.155 -16.719 1.00 56.22 83 TYR A CA 1
ATOM 679 C C . TYR A 1 83 ? 0.269 -9.445 -17.536 1.00 56.22 83 TYR A C 1
ATOM 681 O O . TYR A 1 83 ? -0.539 -9.764 -18.401 1.00 56.22 83 TYR A O 1
ATOM 689 N N . ASN A 1 84 ? 1.345 -10.208 -17.292 1.00 42.31 84 ASN A N 1
ATOM 690 C CA . ASN A 1 84 ? 1.595 -11.511 -17.951 1.00 42.31 84 ASN A CA 1
ATOM 691 C C . ASN A 1 84 ? 1.956 -12.646 -16.985 1.00 42.31 84 ASN A C 1
ATOM 693 O O . ASN A 1 84 ? 2.856 -13.444 -17.247 1.00 42.31 84 ASN A O 1
ATOM 697 N N . LEU A 1 85 ? 1.191 -12.810 -15.917 1.00 39.34 85 LEU A N 1
ATOM 698 C CA . LEU A 1 85 ? 0.944 -14.165 -15.442 1.00 39.34 85 LEU A CA 1
ATOM 699 C C . LEU A 1 85 ? -0.499 -14.502 -15.816 1.00 39.34 85 LEU A C 1
ATOM 701 O O . LEU A 1 85 ? -1.397 -13.742 -15.440 1.00 39.34 85 LEU A O 1
ATOM 705 N N . PRO A 1 86 ? -0.772 -15.589 -16.573 1.00 31.39 86 PRO A N 1
ATOM 706 C CA . PRO A 1 86 ? -2.114 -16.142 -16.524 1.00 31.39 86 PRO A CA 1
ATOM 707 C C . PRO A 1 86 ? -2.421 -16.321 -15.040 1.00 31.39 86 PRO A C 1
ATOM 709 O O . PRO A 1 86 ? -1.557 -16.799 -14.300 1.00 31.39 86 PRO A O 1
ATOM 712 N N . ALA A 1 87 ? -3.610 -15.901 -14.605 1.00 43.00 87 ALA A N 1
ATOM 713 C CA . ALA A 1 87 ? -4.164 -16.405 -13.360 1.00 43.00 87 ALA A CA 1
ATOM 714 C C . ALA A 1 87 ? -3.981 -17.922 -13.432 1.00 43.00 87 ALA A C 1
ATOM 716 O O . ALA A 1 87 ? -4.599 -18.579 -14.276 1.00 43.00 87 ALA A O 1
ATOM 717 N N . SER A 1 88 ? -3.007 -18.454 -12.698 1.00 37.59 88 SER A N 1
ATOM 718 C CA . SER A 1 88 ? -2.791 -19.884 -12.678 1.00 37.59 88 SER A CA 1
ATOM 719 C C . SER A 1 88 ? -3.993 -20.427 -11.934 1.00 37.59 88 SER A C 1
ATOM 721 O O . SER A 1 88 ? -4.031 -20.362 -10.717 1.00 37.59 88 SER A O 1
ATOM 723 N N . GLY A 1 89 ? -4.986 -20.873 -12.700 1.00 33.31 89 GLY A N 1
ATOM 724 C CA . GLY A 1 89 ? -6.216 -21.464 -12.201 1.00 33.31 89 GLY A CA 1
ATOM 725 C C . GLY A 1 89 ? -7.350 -20.458 -12.059 1.00 33.31 89 GLY A C 1
ATOM 726 O O . GLY A 1 89 ? -7.366 -19.616 -11.173 1.00 33.31 89 GLY A O 1
ATOM 727 N N . GLY A 1 90 ? -8.365 -20.592 -12.913 1.00 36.31 90 GLY A N 1
ATOM 728 C CA . GLY A 1 90 ? -9.702 -20.168 -12.530 1.00 36.31 90 GLY A CA 1
ATOM 729 C C . GLY A 1 90 ? -10.134 -20.982 -11.312 1.00 36.31 90 GLY A C 1
ATOM 730 O O . GLY A 1 90 ? -10.299 -22.194 -11.405 1.00 36.31 90 GLY A O 1
ATOM 731 N N . GLY A 1 91 ? -10.292 -20.307 -10.186 1.00 35.62 91 GLY A N 1
ATOM 732 C CA . GLY A 1 91 ? -10.747 -20.864 -8.924 1.00 35.62 91 GLY A CA 1
ATOM 733 C C . GLY A 1 91 ? -10.623 -19.784 -7.863 1.00 35.62 91 GLY A C 1
ATOM 734 O O . GLY A 1 91 ? -9.703 -18.974 -7.916 1.00 35.62 91 GLY A O 1
ATOM 735 N N . GLU A 1 92 ? -11.575 -19.718 -6.942 1.00 43.84 92 GLU A N 1
ATOM 736 C CA . GLU A 1 92 ? -11.439 -18.956 -5.702 1.00 43.84 92 GLU A CA 1
ATOM 737 C C . GLU A 1 92 ? -10.259 -19.522 -4.894 1.00 43.84 92 GLU A C 1
ATOM 739 O O . GLU A 1 92 ? -10.449 -20.305 -3.971 1.00 43.84 92 GLU A O 1
ATOM 744 N N . GLU A 1 93 ? -9.029 -19.178 -5.258 1.00 40.69 93 GLU A N 1
ATOM 745 C CA . GLU A 1 93 ? -7.852 -19.487 -4.458 1.00 40.69 93 GLU A CA 1
ATOM 746 C C . GLU A 1 93 ? -7.463 -18.221 -3.708 1.00 40.69 93 GLU A C 1
ATOM 748 O O . GLU A 1 93 ? -6.889 -17.269 -4.241 1.00 40.69 93 GLU A O 1
ATOM 753 N N . ILE A 1 94 ? -7.850 -18.216 -2.434 1.00 46.38 94 ILE A N 1
ATOM 754 C CA . ILE A 1 94 ? -7.207 -17.415 -1.399 1.00 46.38 94 ILE A CA 1
ATOM 755 C C . ILE A 1 94 ? -5.692 -17.598 -1.603 1.00 46.38 94 ILE A C 1
ATOM 757 O O . ILE A 1 94 ? -5.254 -18.743 -1.741 1.00 46.38 94 ILE A O 1
ATOM 761 N N . PRO A 1 95 ? -4.889 -16.520 -1.684 1.00 44.25 95 PRO A N 1
ATOM 762 C CA . PRO A 1 95 ? -3.459 -16.648 -1.924 1.00 44.25 95 PRO A CA 1
ATOM 763 C C . PRO A 1 95 ? -2.866 -17.649 -0.932 1.00 44.25 95 PRO A C 1
ATOM 765 O O . PRO A 1 95 ? -3.110 -17.536 0.268 1.00 44.25 95 PRO A O 1
ATOM 768 N N . HIS A 1 96 ? -2.097 -18.622 -1.418 1.00 46.81 96 HIS A N 1
ATOM 769 C CA . HIS A 1 96 ? -1.516 -19.688 -0.592 1.00 46.81 96 HIS A CA 1
ATOM 770 C C . HIS A 1 96 ? -0.690 -19.128 0.592 1.00 46.81 96 HIS A C 1
ATOM 772 O O . HIS A 1 96 ? -0.570 -19.775 1.630 1.00 46.81 96 HIS A O 1
ATOM 778 N N . ASP A 1 97 ? -0.186 -17.894 0.472 1.00 50.06 97 ASP A N 1
ATOM 779 C CA . ASP A 1 97 ? 0.525 -17.165 1.531 1.00 50.06 97 ASP A CA 1
ATOM 780 C C . ASP A 1 97 ? -0.400 -16.615 2.638 1.00 50.06 97 ASP A C 1
ATOM 782 O O . ASP A 1 97 ? 0.008 -16.492 3.795 1.00 50.06 97 ASP A O 1
ATOM 786 N N . VAL A 1 98 ? -1.671 -16.346 2.324 1.00 44.97 98 VAL A N 1
ATOM 787 C CA . VAL A 1 98 ? -2.698 -15.969 3.310 1.00 44.97 98 VAL A CA 1
ATOM 788 C C . VAL A 1 98 ? -3.089 -17.186 4.158 1.00 44.97 98 VAL A C 1
ATOM 790 O O . VAL A 1 98 ? -3.230 -17.053 5.377 1.00 44.97 98 VAL A O 1
ATOM 793 N N . ASP A 1 99 ? -3.153 -18.380 3.560 1.00 42.94 99 ASP A N 1
ATOM 794 C CA . ASP A 1 99 ? -3.393 -19.639 4.285 1.00 42.94 99 ASP A CA 1
ATOM 795 C C . ASP A 1 99 ? -2.238 -20.012 5.233 1.00 42.94 99 ASP A C 1
ATOM 797 O O . ASP A 1 99 ? -2.478 -20.529 6.327 1.00 42.94 99 ASP A O 1
ATOM 801 N N . VAL A 1 100 ? -0.984 -19.692 4.887 1.00 50.97 100 VAL A N 1
ATOM 802 C CA . VAL A 1 100 ? 0.170 -19.936 5.776 1.00 50.97 100 VAL A CA 1
ATOM 803 C C . VAL A 1 100 ? 0.105 -19.059 7.029 1.00 50.97 100 VAL A C 1
ATOM 805 O O . VAL A 1 100 ? 0.350 -19.557 8.129 1.00 50.97 100 VAL A O 1
ATOM 808 N N . MET A 1 101 ? -0.269 -17.778 6.913 1.00 51.03 101 MET A N 1
ATOM 809 C CA . MET A 1 101 ? -0.404 -16.905 8.090 1.00 51.03 101 MET A CA 1
ATOM 810 C C . MET A 1 101 ? -1.593 -17.287 8.983 1.00 51.03 101 MET A C 1
ATOM 812 O O . MET A 1 101 ? -1.476 -17.213 10.209 1.00 51.03 101 MET A O 1
ATOM 816 N N . LEU A 1 102 ? -2.718 -17.712 8.395 1.00 51.91 102 LEU A N 1
ATOM 817 C CA . LEU A 1 102 ? -3.879 -18.205 9.144 1.00 51.91 102 LEU A CA 1
ATOM 818 C 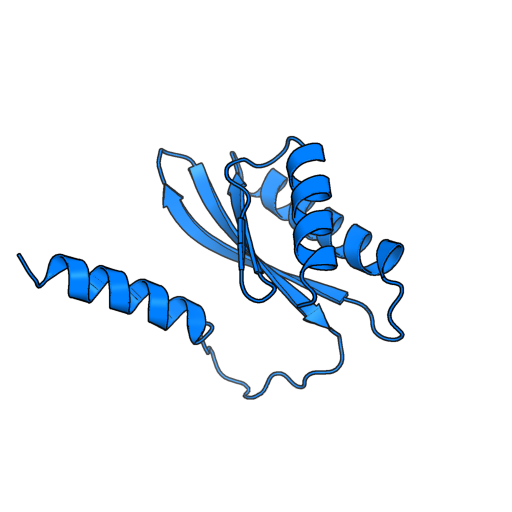C . LEU A 1 102 ? -3.562 -19.511 9.892 1.00 51.91 102 LEU A C 1
ATOM 820 O O . LEU A 1 102 ? -3.901 -19.620 11.074 1.00 51.91 102 LEU A O 1
ATOM 824 N N . ASN A 1 103 ? -2.838 -20.448 9.268 1.00 51.62 103 ASN A N 1
ATOM 825 C CA . ASN A 1 103 ? -2.419 -21.696 9.917 1.00 51.62 103 ASN A CA 1
ATOM 826 C C . ASN A 1 103 ? -1.362 -21.483 11.011 1.00 51.62 103 ASN A C 1
ATOM 828 O O . ASN A 1 103 ? -1.512 -22.038 12.099 1.00 51.62 103 ASN A O 1
ATOM 832 N N . LEU A 1 104 ? -0.360 -20.617 10.804 1.00 52.41 104 LEU A N 1
ATOM 833 C CA . LEU A 1 104 ? 0.642 -20.321 11.842 1.00 52.41 104 LEU A CA 1
ATOM 834 C C . LEU A 1 104 ? 0.011 -19.713 13.108 1.00 52.41 104 LEU A C 1
ATOM 836 O O . LEU A 1 104 ? 0.481 -19.953 14.221 1.00 52.41 104 LEU A O 1
ATOM 840 N N . GLN A 1 105 ? -1.052 -18.915 12.959 1.00 52.41 105 GLN A N 1
ATOM 841 C CA . GLN A 1 105 ? -1.772 -18.337 14.097 1.00 52.41 105 GLN A CA 1
ATOM 842 C C . GLN A 1 105 ? -2.727 -19.324 14.780 1.00 52.41 105 GLN A C 1
ATOM 844 O O . GLN A 1 105 ? -2.949 -19.199 15.988 1.00 52.41 105 GLN A O 1
ATOM 849 N N . ALA A 1 106 ? -3.289 -20.282 14.038 1.00 53.72 106 ALA A N 1
ATOM 850 C CA . ALA A 1 106 ? -4.116 -21.348 14.597 1.00 53.72 106 ALA A CA 1
ATOM 851 C C . ALA A 1 106 ? -3.266 -22.331 15.423 1.00 53.72 106 ALA A C 1
ATOM 853 O O . ALA A 1 106 ? -3.575 -22.567 16.593 1.00 53.72 106 ALA A O 1
ATOM 854 N N . GLU A 1 107 ? -2.126 -22.781 14.890 1.00 49.59 107 GLU A N 1
ATOM 855 C CA . GLU A 1 107 ? -1.191 -23.662 15.606 1.00 49.59 107 GLU A CA 1
ATOM 856 C C . GLU A 1 107 ? -0.573 -22.981 16.842 1.00 49.59 107 GLU A C 1
ATOM 858 O O . GLU A 1 107 ? -0.373 -23.615 17.880 1.00 49.59 107 GLU A O 1
ATOM 863 N N . ALA A 1 108 ? -0.340 -21.662 16.797 1.00 51.66 108 ALA A N 1
ATOM 864 C CA . ALA A 1 108 ? 0.128 -20.901 17.958 1.00 51.66 108 ALA A CA 1
ATOM 865 C C . ALA A 1 108 ? -0.915 -20.785 19.091 1.00 51.66 108 ALA A C 1
ATOM 867 O O . ALA A 1 108 ? -0.542 -20.493 20.231 1.00 51.66 108 ALA A O 1
ATOM 868 N N . LYS A 1 109 ? -2.208 -20.990 18.799 1.00 52.69 109 LYS A N 1
ATOM 869 C CA . LYS A 1 109 ? -3.296 -20.948 19.791 1.00 52.69 109 LYS A CA 1
ATOM 870 C C . LYS A 1 109 ? -3.679 -22.320 20.336 1.00 52.69 109 LYS A C 1
ATOM 872 O O . LYS A 1 109 ? -4.094 -22.382 21.486 1.00 52.69 109 LYS A O 1
ATOM 877 N N . GLU A 1 110 ? -3.519 -23.396 19.569 1.00 51.81 110 GLU A N 1
ATOM 878 C CA . GLU A 1 110 ? -3.775 -24.764 20.054 1.00 51.81 110 GLU A CA 1
ATOM 879 C C . GLU A 1 110 ? -2.616 -25.340 20.893 1.00 51.81 110 GLU A C 1
ATOM 881 O O . GLU A 1 110 ? -2.776 -26.353 21.568 1.00 51.81 110 GLU A O 1
ATOM 886 N N . GLY A 1 111 ? -1.459 -24.667 20.917 1.00 49.28 111 GLY A N 1
ATOM 887 C CA . GLY A 1 111 ? -0.278 -25.067 21.688 1.00 49.28 111 GLY A CA 1
ATOM 888 C C . GLY A 1 111 ? -0.179 -24.572 23.142 1.00 49.28 111 GLY A C 1
ATOM 889 O O . GLY A 1 111 ? 0.919 -24.658 23.702 1.00 49.28 111 GLY A O 1
ATOM 890 N N . LYS A 1 112 ? -1.241 -24.033 23.766 1.00 39.62 112 LYS A N 1
ATOM 891 C CA . LYS A 1 112 ? -1.243 -23.662 25.201 1.00 39.62 112 LYS A CA 1
ATOM 892 C C . LYS A 1 112 ? -2.566 -23.909 25.912 1.00 39.62 112 LYS A C 1
ATOM 894 O O . LYS A 1 112 ? -3.588 -23.361 25.453 1.00 39.62 112 LYS A O 1
#

Sequence (112 aa):
MQKQIEKDILIFSNSTGYGTDFSVDHGSVYANFKNAQDAAWYRSALEYFMNDAYKSDLPTRVNIYKLWQANKKDVYAFDIVEYNLPASGGGEEIPHDVDVMLNLQAEAKEGK

pLDDT: mean 75.54, std 19.48, range [31.39, 95.06]

Foldseek 3Di:
DDPVVQVVLVVQLVVVPAWPDWHDDPQKIKTWGLDVVSVVVVQVVSQVCCCVVVVDPFRKHWDKDFDDADPNTTMIMIHIDTPPDDPPDDDPDDPVVVVVVVVVVVVVVVPD